Protein AF-A0A1B6IJJ0-F1 (afdb_monomer_lite)

Structure (mmCIF, N/CA/C/O backbone):
data_AF-A0A1B6IJJ0-F1
#
_entry.id   AF-A0A1B6IJJ0-F1
#
loop_
_atom_site.group_PDB
_atom_site.id
_atom_site.type_symbol
_atom_site.label_atom_id
_atom_site.label_alt_id
_atom_site.label_comp_id
_atom_site.label_asym_id
_atom_site.label_entity_id
_atom_site.label_seq_id
_atom_site.pdbx_PDB_ins_code
_atom_site.Cartn_x
_atom_site.Cartn_y
_atom_site.Cartn_z
_atom_site.occupancy
_atom_site.B_iso_or_equiv
_atom_site.auth_seq_id
_atom_site.auth_comp_id
_atom_site.auth_asym_id
_atom_site.auth_atom_id
_atom_site.pdbx_PDB_model_num
ATOM 1 N N . VAL A 1 1 ? 22.476 11.933 2.184 1.00 76.88 1 VAL A N 1
ATOM 2 C CA . VAL A 1 1 ? 22.021 10.972 3.219 1.00 76.88 1 VAL A CA 1
ATOM 3 C C . VAL A 1 1 ? 20.523 11.100 3.493 1.00 76.88 1 VAL A C 1
ATOM 5 O O . VAL A 1 1 ? 19.786 10.292 2.955 1.00 76.88 1 VAL A O 1
ATOM 8 N N . PHE A 1 2 ? 20.025 12.120 4.213 1.00 84.81 2 PHE A N 1
ATOM 9 C CA . PHE A 1 2 ? 18.574 12.254 4.482 1.00 84.81 2 PHE A CA 1
ATOM 10 C C . PHE A 1 2 ? 17.724 12.380 3.205 1.00 84.81 2 PHE A C 1
ATOM 12 O O . PHE A 1 2 ? 16.747 11.663 3.021 1.00 84.81 2 PHE A O 1
ATOM 19 N N . MET A 1 3 ? 18.131 13.250 2.276 1.00 89.81 3 MET A N 1
ATOM 20 C CA . MET A 1 3 ? 17.401 13.442 1.015 1.00 89.81 3 MET A CA 1
ATOM 21 C C . MET A 1 3 ? 17.383 12.192 0.129 1.00 89.81 3 MET A C 1
ATOM 23 O O . MET A 1 3 ? 16.445 12.014 -0.643 1.00 89.81 3 MET A O 1
ATOM 27 N N . ASP A 1 4 ? 18.385 11.320 0.245 1.00 85.44 4 ASP A N 1
ATOM 28 C CA . ASP A 1 4 ? 18.428 10.062 -0.505 1.00 85.44 4 ASP A CA 1
ATOM 29 C C . ASP A 1 4 ? 17.393 9.079 0.042 1.00 85.44 4 ASP A C 1
ATOM 31 O O . ASP A 1 4 ? 16.670 8.447 -0.725 1.00 85.44 4 ASP A O 1
ATOM 35 N N . GLU A 1 5 ? 17.227 9.036 1.365 1.00 82.31 5 GLU A N 1
ATOM 36 C CA . GLU A 1 5 ? 16.174 8.246 1.991 1.00 82.31 5 GLU A CA 1
ATOM 37 C C . GLU A 1 5 ? 14.772 8.775 1.647 1.00 82.31 5 GLU A C 1
ATOM 39 O O . GLU A 1 5 ? 13.887 7.994 1.295 1.00 82.31 5 GLU A O 1
ATOM 44 N N . VAL A 1 6 ? 14.569 10.096 1.658 1.00 86.00 6 VAL A N 1
ATOM 45 C CA . VAL A 1 6 ? 13.295 10.707 1.237 1.00 86.00 6 VAL A CA 1
ATOM 46 C C . VAL A 1 6 ? 12.969 10.354 -0.217 1.00 86.00 6 VAL A C 1
ATOM 48 O O . VAL A 1 6 ? 11.827 10.025 -0.540 1.00 86.00 6 VAL A O 1
ATOM 51 N N . ARG A 1 7 ? 13.972 10.368 -1.105 1.00 83.94 7 ARG A N 1
ATOM 52 C CA . ARG A 1 7 ? 13.806 9.967 -2.510 1.00 83.94 7 ARG A CA 1
ATOM 53 C C . ARG A 1 7 ? 13.412 8.498 -2.642 1.00 83.94 7 ARG A C 1
ATOM 55 O O . ARG A 1 7 ? 12.485 8.207 -3.393 1.00 83.94 7 ARG A O 1
ATOM 62 N N . GLN A 1 8 ? 14.043 7.600 -1.884 1.00 79.62 8 GLN A N 1
ATOM 63 C CA . GLN A 1 8 ? 13.684 6.176 -1.862 1.00 79.62 8 GLN A CA 1
ATOM 64 C C . GLN A 1 8 ? 12.252 5.943 -1.360 1.00 79.62 8 GLN A C 1
ATOM 66 O O . GLN A 1 8 ? 11.548 5.069 -1.861 1.00 79.62 8 GLN A O 1
ATOM 71 N N . GLN A 1 9 ? 11.796 6.731 -0.384 1.00 83.50 9 GLN A N 1
ATOM 72 C CA . GLN A 1 9 ? 10.451 6.595 0.176 1.00 83.50 9 GLN A CA 1
ATOM 73 C C . GLN A 1 9 ? 9.355 7.216 -0.701 1.00 83.50 9 GLN A C 1
ATOM 75 O O . GLN A 1 9 ? 8.190 6.856 -0.556 1.00 83.50 9 GLN A O 1
ATOM 80 N N . LYS A 1 10 ? 9.697 8.100 -1.645 1.00 86.81 10 LYS A N 1
ATOM 81 C CA . LYS A 1 10 ? 8.724 8.821 -2.482 1.00 86.81 10 LYS A CA 1
ATOM 82 C C . LYS A 1 10 ? 7.771 7.896 -3.251 1.00 86.81 10 LYS A C 1
ATOM 84 O O . LYS A 1 10 ? 6.601 8.232 -3.407 1.00 86.81 10 LYS A O 1
ATOM 89 N N . MET A 1 11 ? 8.256 6.745 -3.723 1.00 84.06 11 MET A N 1
ATOM 90 C CA . MET A 1 11 ? 7.470 5.810 -4.545 1.00 84.06 11 MET A CA 1
ATOM 91 C C . MET A 1 11 ? 6.581 4.866 -3.725 1.00 84.06 11 MET A C 1
ATOM 93 O O . MET A 1 11 ? 5.604 4.329 -4.245 1.00 84.06 11 MET A O 1
ATOM 97 N N . ILE A 1 12 ? 6.884 4.689 -2.436 1.00 87.00 12 ILE A N 1
ATOM 98 C CA . ILE A 1 12 ? 6.197 3.741 -1.551 1.00 87.00 12 ILE A CA 1
ATOM 99 C C . ILE A 1 12 ? 4.693 4.044 -1.409 1.00 87.00 12 ILE A C 1
ATOM 101 O O . ILE A 1 12 ? 3.894 3.123 -1.594 1.00 87.00 12 ILE A O 1
ATOM 105 N N . PRO A 1 13 ? 4.260 5.292 -1.129 1.00 88.25 13 PRO A N 1
ATOM 106 C CA . PRO A 1 13 ? 2.838 5.614 -1.023 1.00 88.25 13 PRO A CA 1
ATOM 107 C C . PRO A 1 13 ? 2.059 5.325 -2.310 1.00 88.25 13 PRO A C 1
ATOM 109 O O . PRO A 1 13 ? 0.932 4.838 -2.246 1.00 88.25 13 PRO A O 1
ATOM 112 N N . THR A 1 14 ? 2.672 5.581 -3.468 1.00 89.62 14 THR A N 1
ATOM 113 C CA . THR A 1 14 ? 2.067 5.355 -4.787 1.00 89.62 14 THR A CA 1
ATOM 114 C C . THR A 1 14 ? 1.901 3.868 -5.084 1.00 89.62 14 THR A C 1
ATOM 116 O O . THR A 1 14 ? 0.840 3.437 -5.519 1.00 89.62 14 THR A O 1
ATOM 119 N N . ILE A 1 15 ? 2.920 3.049 -4.807 1.00 89.56 15 ILE A N 1
ATOM 120 C CA . ILE A 1 15 ? 2.813 1.591 -4.958 1.00 89.56 15 ILE A CA 1
ATOM 121 C C . ILE A 1 15 ? 1.736 1.046 -4.012 1.00 89.56 15 ILE A C 1
ATOM 123 O O . ILE A 1 15 ? 0.875 0.273 -4.428 1.00 89.56 15 ILE A O 1
ATOM 127 N N . ARG A 1 16 ? 1.732 1.497 -2.751 1.00 89.12 16 ARG A N 1
ATOM 128 C CA . ARG A 1 16 ? 0.755 1.069 -1.742 1.00 89.12 16 ARG A CA 1
ATOM 129 C C . ARG A 1 16 ? -0.686 1.382 -2.150 1.00 89.12 16 ARG A C 1
ATOM 131 O O . ARG A 1 16 ? -1.561 0.551 -1.915 1.00 89.12 16 ARG A O 1
ATOM 138 N N . SER A 1 17 ? -0.952 2.551 -2.736 1.00 90.06 17 SER A N 1
ATOM 139 C CA . SER A 1 17 ? -2.307 2.917 -3.164 1.00 90.06 17 SER A CA 1
ATOM 140 C C . SER A 1 17 ? -2.814 2.018 -4.290 1.00 90.06 17 SER A C 1
ATOM 142 O O . SER A 1 17 ? -3.965 1.590 -4.234 1.00 90.06 17 SER A O 1
ATOM 144 N N . TYR A 1 18 ? -1.954 1.658 -5.250 1.00 91.06 18 TYR A N 1
ATOM 145 C CA . TYR A 1 18 ? -2.302 0.685 -6.282 1.00 91.06 18 TYR A CA 1
ATOM 146 C C . TYR A 1 18 ? -2.554 -0.697 -5.688 1.00 91.06 18 TYR A C 1
ATOM 148 O O . TYR A 1 18 ? -3.602 -1.276 -5.953 1.00 91.06 18 TYR A O 1
ATOM 156 N N . LEU A 1 19 ? -1.654 -1.209 -4.843 1.00 90.44 19 LEU A N 1
ATOM 157 C CA . LEU A 1 19 ? -1.810 -2.541 -4.248 1.00 90.44 19 LEU A CA 1
ATOM 158 C C . LEU A 1 19 ? -3.095 -2.672 -3.417 1.00 90.44 19 LEU A C 1
ATOM 160 O O . LEU A 1 19 ? -3.713 -3.727 -3.435 1.00 90.44 19 LEU A O 1
ATOM 164 N N . LYS A 1 20 ? -3.557 -1.600 -2.760 1.00 89.25 20 LYS A N 1
ATOM 165 C CA . LYS A 1 20 ? -4.808 -1.607 -1.980 1.00 89.25 20 LYS A CA 1
ATOM 166 C C . LYS A 1 20 ? -6.069 -1.861 -2.824 1.00 89.25 20 LYS A C 1
ATOM 168 O O . LYS A 1 20 ? -7.104 -2.220 -2.271 1.00 89.25 20 LYS A O 1
ATOM 173 N N . LEU A 1 21 ? -6.005 -1.658 -4.140 1.00 89.75 21 LEU A N 1
ATOM 174 C CA . LEU A 1 21 ? -7.144 -1.811 -5.052 1.00 89.75 21 LEU A CA 1
ATOM 175 C C . LEU A 1 21 ? -7.243 -3.202 -5.690 1.00 89.75 21 LEU A C 1
ATOM 177 O O . LEU A 1 21 ? -8.236 -3.489 -6.357 1.00 89.75 21 LEU A O 1
ATOM 181 N N . TYR A 1 22 ? -6.235 -4.056 -5.512 1.00 91.88 22 TYR A N 1
ATOM 182 C CA . TYR A 1 22 ? -6.152 -5.356 -6.172 1.00 91.88 22 TYR A CA 1
ATOM 183 C C . TYR A 1 22 ? -5.928 -6.478 -5.155 1.00 91.88 22 TYR A C 1
ATOM 185 O O . TYR A 1 22 ? -5.274 -6.291 -4.138 1.00 91.88 22 TYR A O 1
ATOM 193 N N . THR A 1 23 ? -6.444 -7.670 -5.457 1.00 91.06 23 THR A N 1
ATOM 194 C CA . THR A 1 23 ? -6.121 -8.913 -4.730 1.00 91.06 23 THR A CA 1
ATOM 195 C C . THR A 1 23 ? -4.933 -9.634 -5.362 1.00 91.06 23 THR A C 1
ATOM 197 O O . THR A 1 23 ? -4.121 -10.248 -4.677 1.00 91.06 23 THR A O 1
ATOM 200 N N . THR A 1 24 ? -4.814 -9.532 -6.686 1.00 93.25 24 THR A N 1
ATOM 201 C CA . THR A 1 24 ? -3.674 -9.999 -7.474 1.00 93.25 24 THR A CA 1
ATOM 202 C C . THR A 1 24 ? -3.370 -8.986 -8.575 1.00 93.25 24 THR A C 1
ATOM 204 O O . THR A 1 24 ? -4.290 -8.368 -9.120 1.00 93.25 24 THR A O 1
ATOM 207 N N . LEU A 1 25 ? -2.092 -8.767 -8.886 1.00 93.44 25 LEU A N 1
ATOM 208 C CA . LEU A 1 25 ? -1.671 -7.780 -9.879 1.00 93.44 25 LEU A CA 1
ATOM 209 C C . LEU A 1 25 ? -0.395 -8.225 -10.610 1.00 93.44 25 LEU A C 1
ATOM 211 O O . LEU A 1 25 ? 0.635 -8.396 -9.960 1.00 93.44 25 LEU A O 1
ATOM 215 N N . PRO A 1 26 ? -0.409 -8.350 -11.949 1.00 93.38 26 PRO A N 1
ATOM 216 C CA . PRO A 1 26 ? 0.807 -8.618 -12.708 1.00 93.38 26 PRO A CA 1
ATOM 217 C C . PRO A 1 26 ? 1.820 -7.474 -12.579 1.00 93.38 26 PRO A C 1
ATOM 219 O O . PRO A 1 26 ? 1.437 -6.300 -12.660 1.00 93.38 26 PRO A O 1
ATOM 222 N N . LEU A 1 27 ? 3.111 -7.799 -12.458 1.00 91.38 27 LEU A N 1
ATOM 223 C CA . LEU A 1 27 ? 4.188 -6.804 -12.369 1.00 91.38 27 LEU A CA 1
ATOM 224 C C . LEU A 1 27 ? 4.198 -5.863 -13.578 1.00 91.38 27 LEU A C 1
ATOM 226 O O . LEU A 1 27 ? 4.353 -4.656 -13.411 1.00 91.38 27 LEU A O 1
ATOM 230 N N . SER A 1 28 ? 3.956 -6.390 -14.780 1.00 90.00 28 SER A N 1
ATOM 231 C CA . SER A 1 28 ? 3.875 -5.604 -16.019 1.00 90.00 28 SER A CA 1
ATOM 232 C C . SER A 1 28 ? 2.794 -4.521 -15.965 1.00 90.00 28 SER A C 1
ATOM 234 O O . SER A 1 28 ? 3.001 -3.394 -16.418 1.00 90.00 28 SER A O 1
ATOM 236 N N . LYS A 1 29 ? 1.645 -4.828 -15.353 1.00 90.44 29 LYS A N 1
ATOM 237 C CA . LYS A 1 29 ? 0.526 -3.891 -15.219 1.00 90.44 29 LYS A CA 1
ATOM 238 C C . LYS A 1 29 ? 0.837 -2.799 -14.201 1.00 90.44 29 LYS A C 1
ATOM 240 O O . LYS A 1 29 ? 0.579 -1.628 -14.470 1.00 90.44 29 LYS A O 1
ATOM 245 N N . LEU A 1 30 ? 1.437 -3.166 -13.067 1.00 90.19 30 LEU A N 1
ATOM 246 C CA . LEU A 1 30 ? 1.893 -2.192 -12.076 1.00 90.19 30 LEU A CA 1
ATOM 247 C C . LEU A 1 30 ? 2.996 -1.284 -12.645 1.00 90.19 30 LEU A C 1
ATOM 249 O O . LEU A 1 30 ? 2.938 -0.070 -12.459 1.00 90.19 30 LEU A O 1
ATOM 253 N N . ALA A 1 31 ? 3.946 -1.847 -13.396 1.00 89.62 31 ALA A N 1
ATOM 254 C CA . ALA A 1 31 ? 4.985 -1.083 -14.082 1.00 89.62 31 ALA A CA 1
ATOM 255 C C . ALA A 1 31 ? 4.371 -0.085 -15.076 1.00 89.62 31 ALA A C 1
ATOM 257 O O . ALA A 1 31 ? 4.718 1.095 -15.050 1.00 89.62 31 ALA A O 1
ATOM 258 N N . SER A 1 32 ? 3.379 -0.513 -15.865 1.00 88.81 32 SER A N 1
ATOM 259 C CA . SER A 1 32 ? 2.647 0.375 -16.775 1.00 88.81 32 SER A CA 1
ATOM 260 C C . SER A 1 32 ? 1.900 1.507 -16.056 1.00 88.81 32 SER A C 1
ATOM 262 O O . SER A 1 32 ? 1.750 2.579 -16.640 1.00 88.81 32 SER A O 1
ATOM 264 N N . PHE A 1 33 ? 1.413 1.302 -14.827 1.00 88.06 33 PHE A N 1
ATOM 265 C CA . PHE A 1 33 ? 0.745 2.352 -14.045 1.00 88.06 33 PHE A CA 1
ATOM 266 C C . PHE A 1 33 ? 1.713 3.375 -13.447 1.00 88.06 33 PHE A C 1
ATOM 268 O O . PHE A 1 33 ? 1.336 4.529 -13.248 1.00 88.06 33 PHE A O 1
ATOM 275 N N . ILE A 1 34 ? 2.939 2.957 -13.133 1.00 85.62 34 ILE A N 1
ATOM 276 C CA . ILE A 1 34 ? 3.930 3.796 -12.449 1.00 85.62 34 ILE A CA 1
ATOM 277 C C . ILE A 1 34 ? 4.798 4.561 -13.446 1.00 85.62 34 ILE A C 1
ATOM 279 O O . ILE A 1 34 ? 4.981 5.767 -13.298 1.00 85.62 34 ILE A O 1
ATOM 283 N N . TYR A 1 35 ? 5.325 3.863 -14.450 1.00 83.62 35 TYR A N 1
ATOM 284 C CA .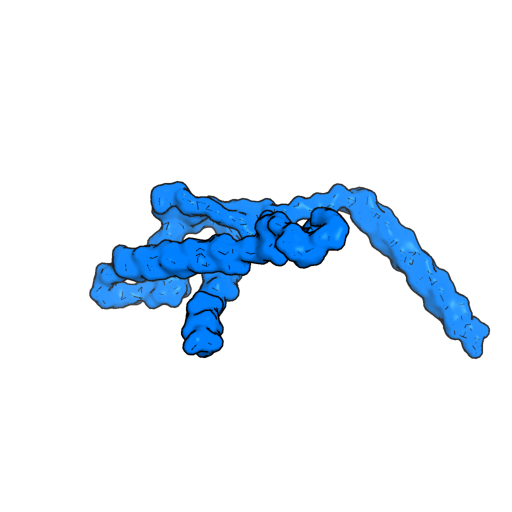 TYR A 1 35 ? 6.278 4.405 -15.420 1.00 83.62 35 TYR A CA 1
ATOM 285 C C . TYR A 1 35 ? 5.601 4.849 -16.727 1.00 83.62 35 TYR A C 1
ATOM 287 O O . TYR A 1 35 ? 6.230 5.470 -17.579 1.00 83.62 35 TYR A O 1
ATOM 295 N N . GLY A 1 36 ? 4.297 4.585 -16.868 1.00 76.00 36 GLY A N 1
ATOM 296 C CA . GLY A 1 36 ? 3.535 4.843 -18.086 1.00 76.00 36 GLY A CA 1
ATOM 297 C C . GLY A 1 36 ? 3.754 3.772 -19.157 1.00 76.00 36 GLY A C 1
ATOM 298 O O . GLY A 1 36 ? 4.531 2.831 -18.992 1.00 76.00 36 GLY A O 1
ATOM 299 N N . GLN A 1 37 ? 3.041 3.905 -20.278 1.00 66.06 37 GLN A N 1
ATOM 300 C CA . GLN A 1 37 ? 3.346 3.134 -21.484 1.00 66.06 37 GLN A CA 1
ATOM 301 C C . GLN A 1 37 ? 4.551 3.772 -22.160 1.00 66.06 37 GLN A C 1
ATOM 303 O O . GLN A 1 37 ? 4.420 4.631 -23.034 1.00 66.06 37 GLN A O 1
ATOM 308 N N . ASP A 1 38 ? 5.724 3.412 -21.662 1.00 56.81 38 ASP A N 1
ATOM 309 C CA . ASP A 1 38 ? 6.976 3.930 -22.168 1.00 56.81 38 ASP A CA 1
ATOM 310 C C . ASP A 1 38 ? 7.132 3.536 -23.646 1.00 56.81 38 ASP A C 1
ATOM 312 O O . ASP A 1 38 ? 7.159 2.355 -23.996 1.00 56.81 38 ASP A O 1
ATOM 316 N N . ARG A 1 39 ? 7.198 4.533 -24.539 1.00 53.56 39 ARG A N 1
ATOM 317 C CA . ARG A 1 39 ? 7.430 4.321 -25.981 1.00 53.56 39 ARG A CA 1
ATOM 318 C C . ARG A 1 39 ? 8.894 3.968 -26.285 1.00 53.56 39 ARG A C 1
ATOM 320 O O . ARG A 1 39 ? 9.231 3.755 -27.445 1.00 53.56 39 ARG A O 1
ATOM 327 N N . SER A 1 40 ? 9.737 3.929 -25.250 1.00 58.94 40 SER A N 1
ATOM 328 C CA . SER A 1 40 ? 11.186 3.715 -25.306 1.00 58.94 40 SER A CA 1
ATOM 329 C C . SER A 1 40 ? 11.597 2.241 -25.436 1.00 58.94 40 SER A C 1
ATOM 331 O O . SER A 1 40 ? 12.747 1.973 -25.752 1.00 58.94 40 SER A O 1
ATOM 333 N N . GLY A 1 41 ? 10.675 1.286 -25.247 1.00 60.25 41 GLY A N 1
ATOM 334 C CA . GLY A 1 41 ? 10.888 -0.137 -25.562 1.00 60.25 41 GLY A CA 1
ATOM 335 C C . GLY A 1 41 ? 11.368 -1.035 -24.413 1.00 60.25 41 GLY A C 1
ATOM 336 O O . GLY A 1 41 ? 11.159 -2.243 -24.485 1.00 60.25 41 GLY A O 1
ATOM 337 N N . ASP A 1 42 ? 11.891 -0.487 -23.315 1.00 75.38 42 ASP A N 1
ATOM 338 C CA . ASP A 1 42 ? 12.544 -1.294 -22.268 1.00 75.38 42 ASP A CA 1
ATOM 339 C C . ASP A 1 42 ? 11.633 -1.576 -21.057 1.00 75.38 42 ASP A C 1
ATOM 341 O O . ASP A 1 42 ? 11.928 -1.218 -19.913 1.00 75.38 42 ASP A O 1
ATOM 345 N N . MET A 1 43 ? 10.499 -2.247 -21.288 1.00 79.50 43 MET A N 1
ATOM 346 C CA . MET A 1 43 ? 9.566 -2.625 -20.211 1.00 79.50 43 MET A CA 1
ATOM 347 C C . MET A 1 43 ? 10.213 -3.540 -19.155 1.00 79.50 43 MET A C 1
ATOM 349 O O . MET A 1 43 ? 9.873 -3.458 -17.976 1.00 79.50 43 MET A O 1
ATOM 353 N N . GLU A 1 44 ? 11.174 -4.368 -19.556 1.00 83.75 44 GLU A N 1
ATOM 354 C CA . GLU A 1 44 ? 11.893 -5.283 -18.666 1.00 83.75 44 GLU A CA 1
ATOM 355 C C . GLU A 1 44 ? 12.724 -4.536 -17.610 1.00 83.75 44 GLU A C 1
ATOM 357 O O . GLU A 1 44 ? 12.693 -4.882 -16.429 1.00 83.75 44 GLU A O 1
ATOM 362 N N . LYS A 1 45 ? 13.365 -3.425 -17.993 1.00 85.62 45 LYS A N 1
ATOM 363 C CA . LYS A 1 45 ? 14.108 -2.569 -17.059 1.00 85.62 45 LYS A CA 1
ATOM 364 C C . LYS A 1 45 ? 13.182 -1.918 -16.029 1.00 85.62 45 LYS A C 1
ATOM 366 O O . LYS A 1 45 ? 13.498 -1.900 -14.841 1.00 85.62 45 LYS A O 1
ATOM 371 N N . ASN A 1 46 ? 12.021 -1.433 -16.468 1.00 85.69 46 ASN A N 1
ATOM 372 C CA . ASN A 1 46 ? 11.023 -0.833 -15.577 1.00 85.69 46 ASN A CA 1
ATOM 373 C C . ASN A 1 46 ? 10.474 -1.854 -14.565 1.00 85.69 46 ASN A C 1
ATOM 375 O O . ASN A 1 46 ? 10.211 -1.510 -13.412 1.00 85.69 46 ASN A O 1
ATOM 379 N N . ILE A 1 47 ? 10.318 -3.117 -14.974 1.00 87.88 47 ILE A N 1
ATOM 380 C CA . ILE A 1 47 ? 9.912 -4.209 -14.079 1.00 87.88 47 ILE A CA 1
ATOM 381 C C . ILE A 1 47 ? 11.003 -4.494 -13.039 1.00 87.88 47 ILE A C 1
ATOM 383 O O . ILE A 1 47 ? 10.685 -4.676 -11.864 1.00 87.88 47 ILE A O 1
ATOM 387 N N . GLU A 1 48 ? 12.276 -4.487 -13.430 1.00 88.12 48 GLU A N 1
ATOM 388 C CA . GLU A 1 48 ? 13.381 -4.719 -12.495 1.00 88.12 48 GLU A CA 1
ATOM 389 C C . GLU A 1 48 ? 13.524 -3.574 -11.476 1.00 88.12 48 GLU A C 1
ATOM 391 O O . GLU A 1 48 ? 13.631 -3.810 -10.271 1.00 88.12 48 GLU A O 1
ATOM 396 N N . GLU A 1 49 ? 13.393 -2.319 -11.915 1.00 87.94 49 GLU A N 1
ATOM 397 C CA . GLU A 1 49 ? 13.332 -1.167 -11.004 1.00 87.94 49 GLU A CA 1
ATOM 398 C C . GLU A 1 49 ? 12.129 -1.250 -10.051 1.00 87.94 49 GLU A C 1
ATOM 400 O O . GLU A 1 49 ? 12.239 -0.949 -8.857 1.00 87.94 49 GLU A O 1
ATOM 405 N N . LEU A 1 50 ? 10.976 -1.713 -10.542 1.00 89.12 50 LEU A N 1
ATOM 406 C CA . LEU A 1 50 ? 9.798 -1.943 -9.713 1.00 89.12 50 LEU A CA 1
ATOM 407 C C . LEU A 1 50 ? 10.039 -3.029 -8.656 1.00 89.12 50 LEU A C 1
ATOM 409 O O . LEU A 1 50 ? 9.609 -2.862 -7.514 1.00 89.12 50 LEU A O 1
ATOM 413 N N . ARG A 1 51 ? 10.738 -4.119 -8.995 1.00 89.69 51 ARG A N 1
ATOM 414 C CA . ARG A 1 51 ? 11.095 -5.182 -8.039 1.00 89.69 51 ARG A CA 1
ATOM 415 C C . ARG A 1 51 ? 11.954 -4.643 -6.901 1.00 89.69 51 ARG A C 1
ATOM 417 O O . ARG A 1 51 ? 11.678 -4.948 -5.740 1.00 89.69 51 ARG A O 1
ATOM 424 N N . ILE A 1 52 ? 12.921 -3.778 -7.208 1.00 89.12 52 ILE A N 1
ATOM 425 C CA . ILE A 1 52 ? 13.740 -3.098 -6.194 1.00 89.12 52 ILE A CA 1
ATOM 426 C C . ILE A 1 52 ? 12.854 -2.236 -5.286 1.00 89.12 52 ILE A C 1
ATOM 428 O O . ILE A 1 52 ? 12.948 -2.326 -4.061 1.00 89.12 52 ILE A O 1
ATOM 432 N N . HIS A 1 53 ? 11.936 -1.451 -5.857 1.00 88.69 53 HIS A N 1
ATOM 433 C CA . HIS A 1 53 ? 11.011 -0.639 -5.065 1.00 88.69 53 HIS A CA 1
ATOM 434 C C . HIS A 1 53 ? 10.073 -1.480 -4.185 1.00 88.69 53 HIS A C 1
ATOM 436 O O . HIS A 1 53 ? 9.840 -1.120 -3.030 1.00 88.69 53 HIS A O 1
ATOM 442 N N . LEU A 1 54 ? 9.567 -2.612 -4.685 1.00 89.94 54 LEU A N 1
ATOM 443 C CA . LEU A 1 54 ? 8.743 -3.552 -3.916 1.00 89.94 54 LEU A CA 1
ATOM 444 C C . LEU A 1 54 ? 9.537 -4.198 -2.773 1.00 89.94 54 LEU A C 1
ATOM 446 O O . LEU A 1 54 ? 9.016 -4.343 -1.665 1.00 89.94 54 LEU A O 1
ATOM 450 N N . LEU A 1 55 ? 10.810 -4.527 -2.999 1.00 88.88 55 LEU A N 1
ATOM 451 C CA . LEU A 1 55 ? 11.700 -5.038 -1.958 1.00 88.88 55 LEU A CA 1
ATOM 452 C C . LEU A 1 55 ? 11.943 -3.985 -0.868 1.00 88.88 55 LEU A C 1
ATOM 454 O O . LEU A 1 55 ? 11.805 -4.280 0.322 1.00 88.88 55 LEU A O 1
ATOM 458 N N . CYS A 1 56 ? 12.233 -2.741 -1.261 1.00 87.19 56 CYS A N 1
ATOM 459 C CA . CYS A 1 56 ? 12.366 -1.622 -0.329 1.00 87.19 56 CYS A CA 1
ATOM 460 C C . CYS A 1 56 ? 11.075 -1.378 0.458 1.00 87.19 56 CYS A C 1
ATOM 462 O O . CYS A 1 56 ? 11.137 -1.137 1.663 1.00 87.19 56 CYS A O 1
ATOM 464 N N . PHE A 1 57 ? 9.915 -1.470 -0.197 1.00 88.44 57 PHE A N 1
ATOM 465 C CA . PHE A 1 57 ? 8.612 -1.351 0.449 1.00 88.44 57 PHE A CA 1
ATOM 466 C C . PHE A 1 57 ? 8.440 -2.427 1.527 1.00 88.44 57 PHE A C 1
ATOM 468 O O . PHE A 1 57 ? 8.218 -2.089 2.689 1.00 88.44 57 PHE A O 1
ATOM 475 N N . LYS A 1 58 ? 8.671 -3.703 1.191 1.00 87.69 58 LYS A N 1
ATOM 476 C CA . LYS A 1 58 ? 8.563 -4.822 2.141 1.00 87.69 58 LYS A CA 1
ATOM 477 C C . LYS A 1 58 ? 9.524 -4.700 3.325 1.00 87.69 58 LYS A C 1
ATOM 479 O O . LYS A 1 58 ? 9.164 -5.049 4.447 1.00 87.69 58 LYS A O 1
ATOM 484 N N . HIS A 1 59 ? 10.736 -4.199 3.092 1.00 85.81 59 HIS A N 1
ATOM 485 C CA . HIS A 1 59 ? 11.708 -3.959 4.155 1.00 85.81 59 HIS A CA 1
ATOM 486 C C . HIS A 1 59 ? 11.272 -2.815 5.081 1.00 85.81 59 HIS A C 1
ATOM 488 O O . HIS A 1 59 ? 11.245 -2.988 6.296 1.00 85.81 59 HIS A O 1
ATOM 494 N N . LYS A 1 60 ? 10.873 -1.669 4.516 1.00 83.62 60 LYS A N 1
ATOM 495 C CA . LYS A 1 60 ? 10.493 -0.468 5.279 1.00 83.62 60 LYS A CA 1
ATOM 496 C C . LYS A 1 60 ? 9.142 -0.586 5.994 1.00 83.62 60 LYS A C 1
ATOM 498 O O . LYS A 1 60 ? 8.860 0.207 6.883 1.00 83.62 60 LYS A O 1
ATOM 503 N N . MET A 1 61 ? 8.308 -1.564 5.639 1.00 80.06 61 MET A N 1
ATOM 504 C CA . MET A 1 61 ? 7.061 -1.859 6.361 1.00 80.06 61 MET A CA 1
ATOM 505 C C . MET A 1 61 ? 7.282 -2.572 7.698 1.00 80.06 61 MET A C 1
ATOM 507 O O . MET A 1 61 ? 6.355 -2.623 8.507 1.00 80.06 61 MET A O 1
ATOM 511 N N . LYS A 1 62 ? 8.477 -3.125 7.936 1.00 79.88 62 LYS A N 1
ATOM 512 C CA . LYS A 1 62 ? 8.826 -3.805 9.183 1.00 79.88 62 LYS A CA 1
ATOM 513 C C . LYS A 1 62 ? 9.589 -2.852 10.086 1.00 79.88 62 LYS A C 1
ATOM 515 O O . LYS A 1 62 ? 10.698 -2.448 9.758 1.00 79.88 62 LYS A O 1
ATOM 520 N N . ASN A 1 63 ? 9.021 -2.561 11.249 1.00 77.38 63 ASN A N 1
ATOM 521 C CA . ASN A 1 63 ? 9.693 -1.793 12.286 1.00 77.38 63 ASN A CA 1
ATOM 522 C C . ASN A 1 63 ? 9.955 -2.675 13.501 1.00 77.38 63 ASN A C 1
ATOM 524 O O . ASN A 1 63 ? 9.159 -3.550 13.848 1.00 77.38 63 ASN A O 1
ATOM 528 N N . ILE A 1 64 ? 11.094 -2.443 14.148 1.00 79.25 64 ILE A N 1
ATOM 529 C CA . ILE A 1 64 ? 11.380 -3.042 15.447 1.00 79.25 64 ILE A CA 1
ATOM 530 C C . ILE A 1 64 ? 10.518 -2.295 16.455 1.00 79.25 64 ILE A C 1
ATOM 532 O O . ILE A 1 64 ? 10.731 -1.111 16.709 1.00 79.25 64 ILE A O 1
ATOM 536 N N . VAL A 1 65 ? 9.525 -2.989 16.998 1.00 77.81 65 VAL A N 1
ATOM 537 C CA . VAL A 1 65 ? 8.678 -2.457 18.059 1.00 77.81 65 VAL A CA 1
ATOM 538 C C . VAL A 1 65 ? 8.959 -3.220 19.339 1.00 77.81 65 VAL A C 1
ATOM 540 O O . VAL A 1 65 ? 9.117 -4.446 19.351 1.00 77.81 65 VAL A O 1
ATOM 543 N N . TRP A 1 66 ? 9.023 -2.476 20.433 1.00 79.44 66 TRP A N 1
ATOM 544 C CA . TRP A 1 66 ? 9.070 -3.062 21.757 1.00 79.44 66 TRP A CA 1
ATOM 545 C C . TRP A 1 66 ? 7.693 -3.649 22.074 1.00 79.44 66 TRP A C 1
ATOM 547 O O . TRP A 1 66 ? 6.690 -2.936 22.049 1.00 79.44 66 TRP A O 1
ATOM 557 N N . THR A 1 67 ? 7.624 -4.956 22.316 1.00 70.19 67 THR A N 1
ATOM 558 C CA . THR A 1 67 ? 6.359 -5.651 22.593 1.00 70.19 67 THR A CA 1
ATOM 559 C C . THR A 1 67 ? 6.202 -5.971 24.070 1.00 70.19 67 THR A C 1
ATOM 561 O O . THR A 1 67 ? 5.164 -5.645 24.645 1.00 70.19 67 THR A O 1
ATOM 564 N N . LYS A 1 68 ? 7.199 -6.621 24.686 1.00 65.75 68 LYS A N 1
ATOM 565 C CA . LYS A 1 68 ? 7.227 -7.000 26.109 1.00 65.75 68 LYS A CA 1
ATOM 566 C C . LYS A 1 68 ? 8.679 -7.178 26.574 1.00 65.75 68 LYS A C 1
ATOM 568 O O . LYS A 1 68 ? 9.479 -7.706 25.813 1.00 65.75 68 LYS A O 1
ATOM 573 N N . GLY A 1 69 ? 8.991 -6.818 27.821 1.00 69.19 69 GLY A N 1
ATOM 574 C CA . GLY A 1 69 ? 10.302 -7.058 28.444 1.00 69.19 69 GLY A CA 1
ATOM 575 C C . GLY A 1 69 ? 10.619 -6.061 29.562 1.00 69.19 69 GLY A C 1
ATOM 576 O O . GLY A 1 69 ? 9.842 -5.151 29.819 1.00 69.19 69 GLY A O 1
ATOM 577 N N . THR A 1 70 ? 11.747 -6.222 30.250 1.00 67.06 70 THR A N 1
ATOM 578 C CA . THR A 1 70 ? 12.317 -5.190 31.148 1.00 67.06 70 THR A CA 1
ATOM 579 C C . THR A 1 70 ? 13.390 -4.356 30.449 1.00 67.06 70 THR A C 1
ATOM 581 O O . THR A 1 70 ? 13.705 -3.253 30.890 1.00 67.06 70 THR A O 1
ATOM 584 N N . SER A 1 71 ? 13.930 -4.863 29.338 1.00 69.75 71 SER A N 1
ATOM 585 C CA . SER A 1 71 ? 14.924 -4.191 28.510 1.00 69.75 71 SER A CA 1
ATOM 586 C C . SER A 1 71 ? 14.241 -3.406 27.391 1.00 69.75 71 SER A C 1
ATOM 588 O O . SER A 1 71 ? 13.520 -3.973 26.573 1.00 69.75 71 SER A O 1
ATOM 590 N N . GLY A 1 72 ? 14.478 -2.093 27.331 1.00 66.69 72 GLY A N 1
ATOM 591 C CA . GLY A 1 72 ? 14.011 -1.230 26.236 1.00 66.69 72 GLY A CA 1
ATOM 592 C C . GLY A 1 72 ? 14.761 -1.436 24.912 1.00 66.69 72 GLY A C 1
ATOM 593 O O . GLY A 1 72 ? 14.420 -0.802 23.920 1.00 66.69 72 GLY A O 1
ATOM 594 N N . LEU A 1 73 ? 15.783 -2.301 24.900 1.00 71.19 73 LEU A N 1
ATOM 595 C CA . LEU A 1 73 ? 16.589 -2.633 23.720 1.00 71.19 73 LEU A CA 1
ATOM 596 C C . LEU A 1 73 ? 16.112 -3.907 23.007 1.00 71.19 73 LEU A C 1
ATOM 598 O O . LEU A 1 73 ? 16.560 -4.192 21.899 1.00 71.19 73 LEU A O 1
ATOM 602 N N . GLU A 1 74 ? 15.213 -4.675 23.623 1.00 70.44 74 GLU A N 1
ATOM 603 C CA . GLU A 1 74 ? 14.623 -5.861 23.007 1.00 70.44 74 GLU A CA 1
ATOM 604 C C . GLU A 1 74 ? 13.381 -5.464 22.208 1.00 70.44 74 GLU A C 1
ATOM 606 O O . GLU A 1 74 ? 12.465 -4.821 22.716 1.00 70.44 74 GLU A O 1
ATOM 611 N N . GLY A 1 75 ? 13.337 -5.845 20.935 1.00 72.69 75 GLY A N 1
ATOM 612 C CA . GLY A 1 75 ? 12.197 -5.564 20.076 1.00 72.69 75 GLY A CA 1
ATOM 613 C C . GLY A 1 75 ? 11.977 -6.675 19.065 1.00 72.69 75 GLY A C 1
ATOM 614 O O . GLY A 1 75 ? 12.914 -7.319 18.598 1.00 72.69 75 GLY A O 1
ATOM 615 N N . SER A 1 76 ? 10.715 -6.901 18.727 1.00 76.06 76 SER A N 1
ATOM 616 C CA . SER A 1 76 ? 10.318 -7.823 17.666 1.00 76.06 76 SER A CA 1
ATOM 617 C C . SER A 1 76 ? 9.980 -7.023 16.417 1.00 76.06 76 SER A C 1
ATOM 619 O O . SER A 1 76 ? 9.329 -5.982 16.517 1.00 76.06 76 SER A O 1
ATOM 621 N N . PHE A 1 77 ? 10.357 -7.516 15.238 1.00 76.31 77 PHE A N 1
ATOM 622 C CA . PHE A 1 77 ? 9.861 -6.941 13.991 1.00 76.31 77 PHE A CA 1
ATOM 623 C C . PHE A 1 77 ? 8.343 -7.118 13.920 1.00 76.31 77 PHE A C 1
ATOM 625 O O . PHE A 1 77 ? 7.855 -8.243 13.815 1.00 76.31 77 PHE A O 1
ATOM 632 N N . GLN A 1 78 ? 7.604 -6.013 13.946 1.00 75.50 78 GLN A N 1
ATOM 633 C CA . GLN A 1 78 ? 6.196 -6.001 13.572 1.00 75.50 78 GLN A CA 1
ATOM 634 C C . GLN A 1 78 ? 5.999 -5.187 12.306 1.00 75.50 78 GLN A C 1
ATOM 636 O O . GLN A 1 78 ? 6.695 -4.205 12.039 1.00 75.50 78 GLN A O 1
ATOM 641 N N . SER A 1 79 ? 5.019 -5.626 11.527 1.00 74.88 79 SER A N 1
ATOM 642 C CA . SER A 1 79 ? 4.527 -4.867 10.389 1.00 74.88 79 SER A CA 1
ATOM 643 C C . SER A 1 79 ? 3.278 -4.1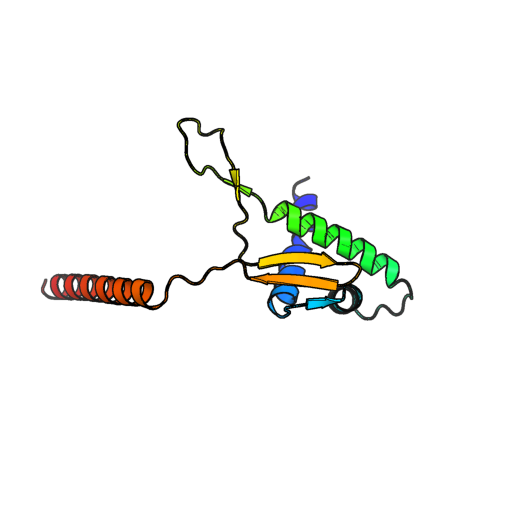29 10.851 1.00 74.88 79 SER A C 1
ATOM 645 O O . SER A 1 79 ? 2.290 -4.767 11.189 1.00 74.88 79 SER A O 1
ATOM 647 N N . ASP A 1 80 ? 3.322 -2.800 10.870 1.00 68.19 80 ASP A N 1
ATOM 648 C CA . ASP A 1 80 ? 2.153 -1.955 11.187 1.00 68.19 80 ASP A CA 1
ATOM 649 C C . ASP A 1 80 ? 1.265 -1.709 9.950 1.00 68.19 80 ASP A C 1
ATOM 651 O O . ASP A 1 80 ? 0.240 -1.033 9.973 1.00 68.19 80 ASP A O 1
ATOM 655 N N . SER A 1 81 ? 1.676 -2.242 8.801 1.00 69.44 81 SER A N 1
ATOM 656 C CA . SER A 1 81 ? 0.952 -2.035 7.556 1.00 69.44 81 SER A CA 1
ATOM 657 C C . SER A 1 81 ? -0.265 -2.947 7.461 1.00 69.44 81 SER A C 1
ATOM 659 O O . SER A 1 81 ? -0.139 -4.162 7.571 1.00 69.44 81 SER A O 1
ATOM 661 N N . GLU A 1 82 ? -1.415 -2.349 7.143 1.00 75.75 82 GLU A N 1
ATOM 662 C CA . GLU A 1 82 ? -2.696 -3.017 6.826 1.00 75.75 82 GLU A CA 1
ATOM 663 C C . GLU A 1 82 ? -2.662 -3.874 5.541 1.00 75.75 82 GLU A C 1
ATOM 665 O O . GLU A 1 82 ? -3.695 -4.316 5.057 1.00 75.75 82 GLU A O 1
ATOM 670 N N . LEU A 1 83 ? -1.499 -4.043 4.917 1.00 84.62 83 LEU A N 1
ATOM 671 C CA . LEU A 1 83 ? -1.346 -4.733 3.645 1.00 84.62 83 LEU A CA 1
ATOM 672 C C . LEU A 1 83 ? -0.068 -5.561 3.710 1.00 84.62 83 LEU A C 1
ATOM 674 O O . LEU A 1 83 ? 0.963 -5.044 4.129 1.00 84.62 83 LEU A O 1
ATOM 678 N N . ASP A 1 84 ? -0.132 -6.814 3.281 1.00 88.00 84 ASP A N 1
ATOM 679 C CA . ASP A 1 84 ? 1.027 -7.663 3.011 1.00 88.00 84 ASP A CA 1
ATOM 680 C C . ASP A 1 84 ? 0.925 -8.195 1.584 1.00 88.00 84 ASP A C 1
ATOM 682 O O . ASP A 1 84 ? -0.148 -8.229 0.981 1.00 88.00 84 ASP A O 1
ATOM 686 N N . PHE A 1 85 ? 2.057 -8.562 1.004 1.00 90.81 85 PHE A N 1
ATOM 687 C CA . PHE A 1 85 ? 2.088 -9.134 -0.328 1.00 90.81 85 PHE A CA 1
ATOM 688 C C . PHE A 1 85 ? 3.291 -10.053 -0.520 1.00 90.81 85 PHE A C 1
ATOM 690 O O . PHE A 1 85 ? 4.347 -9.930 0.121 1.00 90.81 85 PHE A O 1
ATOM 697 N N . TYR A 1 86 ? 3.142 -10.967 -1.467 1.00 91.56 86 TYR A N 1
ATOM 698 C CA . TYR A 1 86 ? 4.227 -11.774 -2.004 1.00 91.56 86 TYR A CA 1
ATOM 699 C C . TYR A 1 86 ? 4.189 -11.746 -3.528 1.00 91.56 86 TYR A C 1
ATOM 701 O O . TYR A 1 86 ? 3.187 -11.370 -4.132 1.00 91.56 86 TYR A O 1
ATOM 709 N N . ILE A 1 87 ? 5.315 -12.090 -4.141 1.00 91.81 87 ILE A N 1
ATOM 710 C CA . ILE A 1 87 ? 5.445 -12.168 -5.591 1.00 91.81 87 ILE A CA 1
ATOM 711 C C . ILE A 1 87 ? 5.601 -13.645 -5.925 1.00 91.81 87 ILE A C 1
ATOM 713 O O . ILE A 1 87 ? 6.499 -14.293 -5.389 1.00 91.81 87 ILE A O 1
ATOM 717 N N . ASP A 1 88 ? 4.715 -14.159 -6.767 1.00 91.69 88 ASP A N 1
ATOM 718 C CA . ASP A 1 88 ? 4.825 -15.481 -7.373 1.00 91.69 88 ASP A CA 1
ATOM 719 C C . ASP A 1 88 ? 5.063 -15.301 -8.873 1.00 91.69 88 ASP A C 1
ATOM 721 O O . ASP A 1 88 ? 4.207 -14.782 -9.594 1.00 91.69 88 ASP A O 1
ATOM 725 N N . ASN A 1 89 ? 6.258 -15.678 -9.333 1.00 87.94 89 ASN A N 1
ATOM 726 C CA . ASN A 1 89 ? 6.760 -15.395 -10.678 1.00 87.94 89 ASN A CA 1
ATOM 727 C C . ASN A 1 89 ? 6.640 -13.896 -11.028 1.00 87.94 89 ASN A C 1
ATOM 729 O O . ASN A 1 89 ? 7.399 -13.083 -10.505 1.00 87.94 89 ASN A O 1
ATOM 733 N N . ASP A 1 90 ? 5.664 -13.525 -11.861 1.00 88.69 90 ASP A N 1
ATOM 734 C CA . ASP A 1 90 ? 5.369 -12.139 -12.253 1.00 88.69 90 ASP A CA 1
ATOM 735 C C . ASP A 1 90 ? 3.998 -11.636 -11.763 1.00 88.69 90 ASP A C 1
ATOM 737 O O . ASP A 1 90 ? 3.481 -10.624 -12.245 1.00 88.69 90 ASP A O 1
ATOM 741 N N . MET A 1 91 ? 3.399 -12.322 -10.787 1.00 93.12 91 MET A N 1
ATOM 742 C CA . MET A 1 91 ? 2.133 -11.949 -10.161 1.00 93.12 91 MET A CA 1
ATOM 743 C C . MET A 1 91 ? 2.353 -11.530 -8.707 1.00 93.12 91 MET A C 1
ATOM 745 O O . MET A 1 91 ? 2.896 -12.270 -7.891 1.00 93.12 91 MET A O 1
ATOM 749 N N . ILE A 1 92 ? 1.885 -10.337 -8.355 1.00 93.81 92 ILE A N 1
ATOM 750 C CA . ILE A 1 92 ? 1.832 -9.869 -6.972 1.00 93.81 92 ILE A CA 1
ATOM 751 C C . ILE A 1 92 ? 0.533 -10.381 -6.362 1.00 93.81 92 ILE A C 1
ATOM 753 O O . ILE A 1 92 ? -0.541 -10.083 -6.877 1.00 93.81 92 ILE A O 1
ATOM 757 N N . HIS A 1 93 ? 0.621 -11.107 -5.256 1.00 93.44 93 HIS A N 1
ATOM 758 C CA . HIS A 1 93 ? -0.515 -11.521 -4.443 1.00 93.44 93 HIS A CA 1
ATOM 759 C C . HIS A 1 93 ? -0.604 -10.626 -3.216 1.00 93.44 93 HIS A C 1
ATOM 761 O O . HIS A 1 93 ? 0.342 -10.562 -2.431 1.00 93.44 93 HIS A O 1
ATOM 767 N N . ILE A 1 94 ? -1.732 -9.938 -3.061 1.00 92.56 94 ILE A N 1
ATOM 768 C CA . ILE A 1 94 ? -1.972 -8.971 -1.995 1.00 92.56 94 ILE A CA 1
ATOM 769 C C . ILE A 1 94 ? -2.910 -9.599 -0.961 1.00 92.56 94 ILE A C 1
ATOM 771 O O . ILE A 1 94 ? -3.971 -10.119 -1.303 1.00 92.56 94 ILE A O 1
ATOM 775 N N . ALA A 1 95 ? -2.520 -9.525 0.309 1.00 88.06 95 ALA A N 1
ATOM 776 C CA . ALA A 1 95 ? -3.306 -9.945 1.456 1.00 88.06 95 ALA A CA 1
ATOM 777 C C . ALA A 1 95 ? -3.589 -8.745 2.367 1.00 88.06 95 ALA A C 1
ATOM 779 O O . ALA A 1 95 ? -2.690 -7.973 2.708 1.00 88.06 95 ALA A O 1
ATOM 780 N N . ASP A 1 96 ? -4.845 -8.602 2.784 1.00 81.88 96 ASP A N 1
ATOM 781 C CA . ASP A 1 96 ? -5.203 -7.673 3.851 1.00 81.88 96 ASP A CA 1
ATOM 782 C C . ASP A 1 96 ? -4.792 -8.296 5.193 1.00 81.88 96 ASP A C 1
ATOM 784 O O . ASP A 1 96 ? -5.221 -9.400 5.540 1.00 81.88 96 ASP A O 1
ATOM 788 N N . THR A 1 97 ? -3.916 -7.619 5.932 1.00 79.50 97 THR A N 1
ATOM 789 C CA . THR A 1 97 ? -3.461 -8.063 7.261 1.00 79.50 97 THR A CA 1
ATOM 790 C C . THR A 1 97 ? -4.359 -7.543 8.375 1.00 79.50 97 THR A C 1
ATOM 792 O O . THR A 1 97 ? -4.222 -7.955 9.532 1.00 79.50 97 THR A O 1
ATOM 795 N N . LYS A 1 98 ? -5.293 -6.640 8.058 1.00 73.94 98 LYS A N 1
ATOM 796 C CA . LYS A 1 98 ? -6.222 -6.084 9.026 1.00 73.94 98 LYS A CA 1
ATOM 797 C C . LYS A 1 98 ? -7.290 -7.113 9.357 1.00 73.94 98 LYS A C 1
ATOM 799 O O . LYS A 1 98 ? -8.320 -7.238 8.700 1.00 73.94 98 LYS A O 1
ATOM 804 N N . VAL A 1 99 ? -7.080 -7.807 10.466 1.00 69.06 99 VAL A N 1
ATOM 805 C CA . VAL A 1 99 ? -8.136 -8.611 11.074 1.00 69.06 99 VAL A CA 1
ATOM 806 C C . VAL A 1 99 ? -9.180 -7.651 11.638 1.00 69.06 99 VAL A C 1
ATOM 808 O O . VAL A 1 99 ? -8.925 -6.934 12.609 1.00 69.06 99 VAL A O 1
ATOM 811 N N . ALA A 1 100 ? -10.358 -7.599 11.012 1.00 65.50 100 ALA A N 1
ATOM 812 C CA . ALA A 1 100 ? -11.480 -6.867 11.579 1.00 65.50 100 ALA A CA 1
ATOM 813 C C . ALA A 1 100 ? -11.779 -7.445 12.975 1.00 65.50 100 ALA A C 1
ATOM 815 O O . ALA A 1 100 ? -11.916 -8.665 13.111 1.00 65.50 100 ALA A O 1
ATOM 816 N N . PRO A 1 101 ? -11.881 -6.606 14.023 1.00 68.19 101 PRO A N 1
ATOM 817 C CA . PRO A 1 101 ? -12.321 -7.077 15.327 1.00 68.19 101 PRO A CA 1
ATOM 818 C C . PRO A 1 101 ? -13.670 -7.796 15.192 1.00 68.19 101 PRO A C 1
ATOM 820 O O . PRO A 1 101 ? -14.485 -7.370 14.366 1.00 68.19 101 PRO A O 1
ATOM 823 N N . PRO A 1 102 ? -13.956 -8.826 16.011 1.00 79.06 102 PRO A N 1
ATOM 824 C CA . PRO A 1 102 ? -15.271 -9.454 16.038 1.00 79.06 102 PRO A CA 1
ATOM 825 C C . PRO A 1 102 ? -16.357 -8.379 16.171 1.00 79.06 102 PRO A C 1
ATOM 827 O O . PRO A 1 102 ? -16.403 -7.652 17.170 1.00 79.06 102 PRO A O 1
ATOM 830 N N . TYR A 1 103 ? -17.188 -8.244 15.132 1.00 75.81 103 TYR A N 1
ATOM 831 C CA . TYR A 1 103 ? -18.066 -7.084 14.946 1.00 75.81 103 TYR A CA 1
ATOM 832 C C . TYR A 1 103 ? -18.972 -6.842 16.159 1.00 75.81 103 TYR A C 1
ATOM 834 O O . TYR A 1 103 ? -19.077 -5.711 16.627 1.00 75.81 103 TYR A O 1
ATOM 842 N N . GLY A 1 104 ? -19.556 -7.906 16.722 1.00 83.62 104 GLY A N 1
ATOM 843 C CA . GLY A 1 104 ? -20.478 -7.807 17.857 1.00 83.62 104 GLY A CA 1
ATOM 844 C C . GLY A 1 104 ? -19.842 -7.183 19.101 1.00 83.62 104 GLY A C 1
ATOM 845 O O . GLY A 1 104 ? -20.326 -6.175 19.608 1.00 83.62 104 GLY A O 1
ATOM 846 N N . ASP A 1 105 ? -18.719 -7.730 19.561 1.00 83.19 105 ASP A N 1
ATOM 847 C CA . ASP A 1 105 ? -18.040 -7.271 20.780 1.00 83.19 105 ASP A CA 1
ATOM 848 C C . ASP A 1 105 ? -17.419 -5.870 20.602 1.00 83.19 105 ASP A C 1
ATOM 850 O O . ASP A 1 105 ? -17.445 -5.022 21.499 1.00 83.19 105 ASP A O 1
ATOM 854 N N . PHE A 1 106 ? -16.909 -5.558 19.405 1.00 85.69 106 PHE A N 1
ATOM 855 C CA . PHE A 1 106 ? -16.473 -4.197 19.086 1.00 85.69 106 PHE A CA 1
ATOM 856 C C . PHE A 1 106 ? -17.632 -3.190 19.124 1.00 85.69 106 PHE A C 1
ATOM 858 O O . PHE A 1 106 ? -17.489 -2.120 19.720 1.00 85.69 106 PHE A O 1
ATOM 865 N N . PHE A 1 107 ? -18.776 -3.531 18.527 1.00 89.25 107 PHE A N 1
ATOM 866 C CA . PHE A 1 107 ? -19.942 -2.654 18.447 1.00 89.25 107 PHE A CA 1
ATOM 867 C C . PHE A 1 107 ? -20.564 -2.397 19.827 1.00 89.25 107 PHE A C 1
ATOM 869 O O . PHE A 1 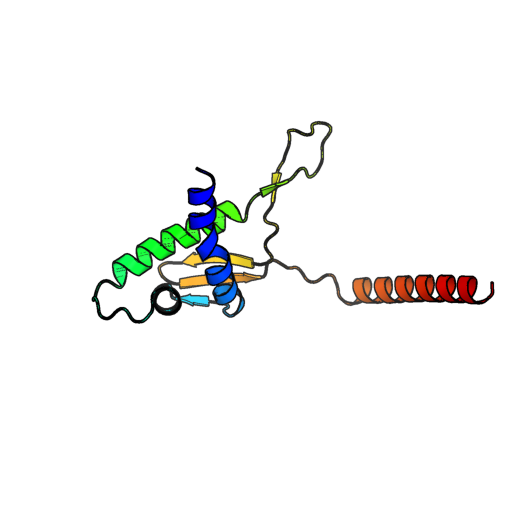107 ? -20.779 -1.242 20.196 1.00 89.25 107 PHE A O 1
ATOM 876 N N . ILE A 1 108 ? -20.740 -3.445 20.639 1.00 91.19 108 ILE A N 1
ATOM 877 C CA . ILE A 1 108 ? -21.275 -3.346 22.007 1.00 91.19 108 ILE A CA 1
ATOM 878 C C . ILE A 1 108 ? -20.399 -2.428 22.872 1.00 91.19 108 ILE A C 1
ATOM 880 O O . ILE A 1 108 ? -20.900 -1.506 23.518 1.00 91.19 108 ILE A O 1
ATOM 884 N N . ARG A 1 109 ? -19.069 -2.593 22.832 1.00 91.00 109 ARG A N 1
ATOM 885 C CA . ARG A 1 109 ? -18.147 -1.711 23.570 1.00 91.00 109 ARG A CA 1
ATOM 886 C C . ARG A 1 109 ? -18.233 -0.252 23.132 1.00 91.00 109 ARG A C 1
ATOM 888 O O . ARG A 1 109 ? -18.052 0.643 23.959 1.00 91.00 109 ARG A O 1
ATOM 895 N N . LYS A 1 110 ? -18.475 0.008 21.844 1.00 91.44 110 LYS A N 1
ATOM 896 C CA . LYS A 1 110 ? -18.642 1.371 21.326 1.00 91.44 110 LYS A CA 1
ATOM 897 C C . LYS A 1 110 ? -19.943 2.006 21.809 1.00 91.44 110 LYS A C 1
ATOM 899 O O . LYS A 1 110 ? -19.893 3.169 22.198 1.00 91.44 110 LYS A O 1
ATOM 904 N N . ILE A 1 111 ? -21.042 1.249 21.869 1.00 94.88 111 ILE A N 1
ATOM 905 C CA . ILE A 1 111 ? -22.310 1.712 22.458 1.00 94.88 111 ILE A CA 1
ATOM 906 C C . ILE A 1 111 ? -22.110 2.072 23.931 1.00 94.88 111 ILE A C 1
ATOM 908 O O . ILE A 1 111 ? -22.417 3.190 24.328 1.00 94.88 111 ILE A O 1
ATOM 912 N N . HIS A 1 112 ? -21.508 1.185 24.729 1.00 95.06 112 HIS A N 1
ATOM 913 C CA . HIS A 1 112 ? -21.270 1.471 26.147 1.00 95.06 112 HIS A CA 1
ATOM 914 C C . HIS A 1 112 ? -20.397 2.711 26.366 1.00 95.06 112 HIS A C 1
ATOM 916 O O . HIS A 1 112 ? -20.712 3.546 27.212 1.00 95.06 112 HIS A O 1
ATOM 922 N N . LYS A 1 113 ? -19.325 2.872 25.575 1.00 94.06 113 LYS A N 1
ATOM 923 C CA . LYS A 1 113 ? -18.498 4.087 25.619 1.00 94.06 113 LYS A CA 1
ATOM 924 C C . LYS A 1 113 ? -19.289 5.336 25.250 1.00 94.06 113 LYS A C 1
ATOM 926 O O . LYS A 1 113 ? -19.064 6.375 25.860 1.00 94.06 113 LYS A O 1
ATOM 931 N N . PHE A 1 114 ? -20.175 5.250 24.260 1.00 94.75 114 PHE A N 1
ATOM 932 C CA . PHE A 1 114 ? -21.020 6.367 23.852 1.00 94.75 114 PHE A CA 1
ATOM 933 C C . PHE A 1 114 ? -22.004 6.764 24.959 1.00 94.75 114 PHE A C 1
ATOM 935 O O . PHE A 1 114 ? -22.077 7.943 25.297 1.00 94.75 114 PHE A O 1
ATOM 942 N N . ASP A 1 115 ? -22.675 5.796 25.586 1.00 94.19 115 ASP A N 1
ATOM 943 C CA . ASP A 1 115 ? -23.582 6.041 26.714 1.00 94.19 115 ASP A CA 1
ATOM 944 C C . ASP A 1 115 ? -22.869 6.685 27.905 1.00 94.19 115 ASP A C 1
ATOM 946 O O . A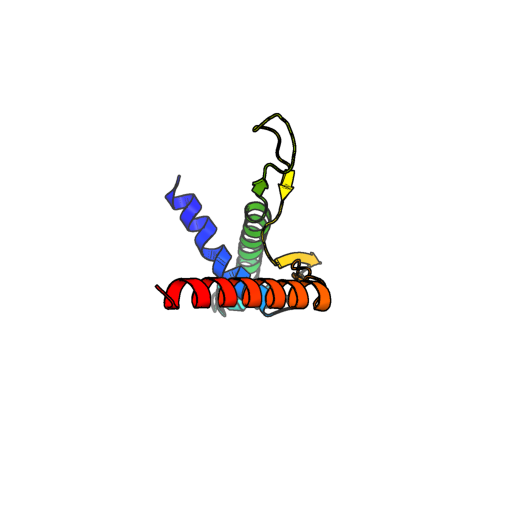SP A 1 115 ? -23.385 7.621 28.518 1.00 94.19 115 ASP A O 1
ATOM 950 N N . GLU A 1 116 ? -21.661 6.220 28.231 1.00 93.81 116 GLU A N 1
ATOM 951 C CA . GLU A 1 116 ? -20.855 6.804 29.303 1.00 93.81 116 GLU A CA 1
ATOM 952 C C . GLU A 1 116 ? -20.491 8.266 29.002 1.00 93.81 116 GLU A C 1
ATOM 954 O O . GLU A 1 116 ? -20.591 9.136 29.871 1.00 93.81 116 GLU A O 1
ATOM 959 N N . LEU A 1 117 ? -20.106 8.548 27.755 1.00 92.69 117 LEU A N 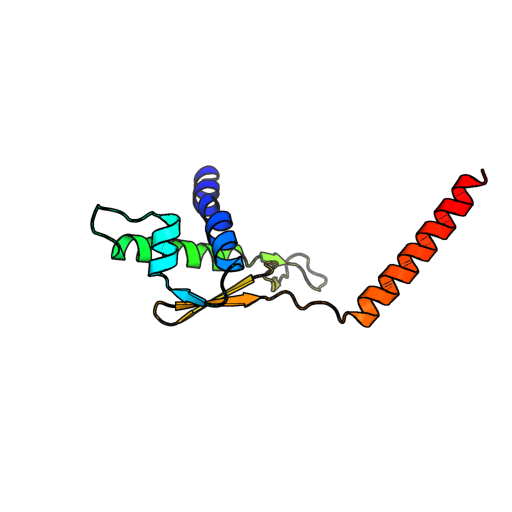1
ATOM 960 C CA . LEU A 1 117 ? -19.792 9.895 27.284 1.00 92.69 117 LEU A CA 1
ATOM 961 C C . LEU A 1 117 ? -21.021 10.801 27.356 1.00 92.69 117 LEU A C 1
ATOM 963 O O . LEU A 1 117 ? -20.928 11.916 27.862 1.00 92.69 117 LEU A O 1
ATOM 967 N N . ASN A 1 118 ? -22.176 10.301 26.917 1.00 91.69 118 ASN A N 1
ATOM 968 C CA . ASN A 1 118 ? -23.424 11.050 26.911 1.00 91.69 118 ASN A CA 1
ATOM 969 C C . ASN A 1 118 ? -23.882 11.378 28.341 1.00 91.69 118 ASN A C 1
ATOM 971 O O . ASN A 1 118 ? -24.235 12.517 28.636 1.00 91.69 118 ASN A O 1
ATOM 975 N N . ARG A 1 119 ? -23.771 10.417 29.270 1.00 91.44 119 ARG A N 1
ATOM 976 C CA . ARG A 1 119 ? -24.012 10.655 30.702 1.00 91.44 119 ARG A CA 1
ATOM 977 C C . ARG A 1 119 ? -23.114 11.761 31.244 1.00 91.44 119 ARG A C 1
ATOM 979 O O . ARG A 1 119 ? -23.631 12.705 31.832 1.00 91.44 119 ARG A O 1
ATOM 986 N N . LYS A 1 120 ? -21.795 11.688 31.017 1.00 90.25 120 LYS A N 1
ATOM 987 C CA . LYS A 1 120 ? -20.849 12.737 31.448 1.00 90.25 120 LYS A CA 1
ATOM 988 C C . LYS A 1 120 ? -21.250 14.108 30.906 1.00 90.25 120 LYS A C 1
ATOM 990 O O . LYS A 1 120 ? -21.292 15.063 31.671 1.00 90.25 120 LYS A O 1
ATOM 995 N N . LEU A 1 121 ? -21.616 14.181 29.628 1.00 88.00 121 LEU A N 1
ATOM 996 C CA . LEU A 1 121 ? -22.024 15.415 28.956 1.00 88.00 121 LEU A CA 1
ATOM 997 C C . LEU A 1 121 ? -23.309 16.013 29.553 1.00 88.00 121 LEU A C 1
ATOM 999 O O . LEU A 1 121 ? -23.403 17.228 29.720 1.00 88.00 121 LEU A O 1
ATOM 1003 N N . HIS A 1 122 ? -24.275 15.171 29.928 1.00 84.94 122 HIS A N 1
ATOM 1004 C CA . HIS A 1 122 ? -25.473 15.603 30.649 1.00 84.94 122 HIS A CA 1
ATOM 1005 C C . HIS A 1 122 ? -25.153 16.138 32.049 1.00 84.94 122 HIS A C 1
ATOM 1007 O O . HIS A 1 122 ? -25.711 17.161 32.431 1.00 84.94 122 HIS A O 1
ATOM 1013 N N . TYR A 1 123 ? -24.226 15.518 32.785 1.00 82.00 123 TYR A N 1
ATOM 1014 C CA . TYR A 1 123 ? -23.787 16.041 34.084 1.00 82.00 123 TYR A CA 1
ATOM 1015 C C . TYR A 1 123 ? -23.080 17.398 33.968 1.00 82.00 123 TYR A C 1
ATOM 1017 O O . TYR A 1 123 ? -23.255 18.241 34.840 1.00 82.00 123 TYR A O 1
ATOM 1025 N N . THR A 1 124 ? -22.321 17.644 32.893 1.00 78.00 124 THR A N 1
ATOM 1026 C CA . THR A 1 124 ? -21.629 18.932 32.685 1.00 78.00 124 THR A CA 1
ATOM 1027 C C . THR A 1 124 ? -22.561 20.050 32.211 1.00 78.00 124 THR A C 1
ATOM 1029 O O . THR A 1 124 ? -22.282 21.209 32.470 1.00 78.00 124 THR A O 1
ATOM 1032 N N . LYS A 1 125 ? -23.673 19.730 31.531 1.00 62.09 125 LYS A N 1
ATOM 1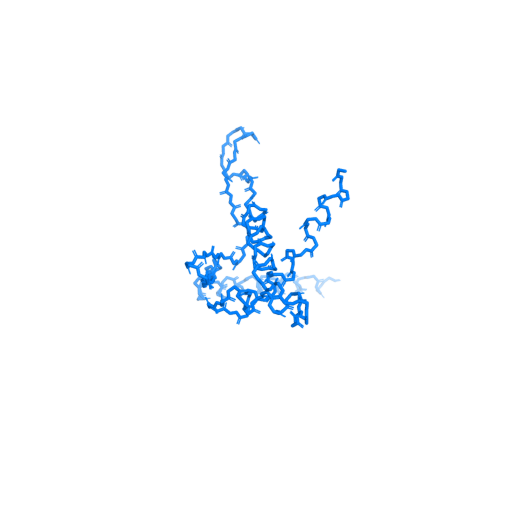033 C CA . LYS A 1 125 ? -24.677 20.715 31.075 1.00 62.09 125 LYS A CA 1
ATOM 1034 C C . LYS A 1 125 ? -25.639 21.204 32.167 1.00 62.09 125 LYS A C 1
ATOM 1036 O O . LYS A 1 125 ? -26.439 22.093 31.893 1.00 62.09 125 LYS A O 1
ATOM 1041 N N . ILE A 1 126 ? -25.628 20.575 33.343 1.00 57.00 126 ILE A N 1
ATOM 1042 C CA . ILE A 1 126 ? -26.504 20.909 34.482 1.00 57.00 126 ILE A CA 1
ATOM 1043 C C . ILE A 1 126 ? -25.785 21.839 35.493 1.00 57.00 126 ILE A C 1
ATOM 1045 O O . ILE A 1 126 ? -26.403 22.287 36.456 1.00 57.00 126 ILE A O 1
ATOM 1049 N N . GLN A 1 127 ? -24.512 22.181 35.256 1.00 46.34 127 GLN A N 1
ATOM 1050 C CA . GLN A 1 127 ? -23.811 23.306 35.897 1.00 46.34 127 GLN A CA 1
ATOM 1051 C C . GLN A 1 127 ? -23.812 24.530 34.982 1.00 46.34 127 GLN A C 1
ATOM 1053 O O . GLN A 1 127 ? -23.849 25.650 35.536 1.00 46.34 127 GLN A O 1
#

Sequence (127 aa):
VFMDEVRQQKMIPTIRSYLKLYTTLPLSKLASFIYGQDRSGDMEKNIEELRIHLLCFKHKMKNIVWTKGTSGLEGSFQSDSELDFYIDNDMIHIADTKVAPPYGDFFIRKIHKFDELNRKLHYTKIQ

Secondary structure (DSSP, 8-state):
-HHHHHHHHTTHHHHHHHHTT-SEEEHHHHHHHHH-S-TTS-HHHHHHHHHHHHHHHHHHTEEEE--S-S-TT--EEEE--SEEEEEETTEEEEEE------HHHHHHHHHHHHHHHHHHHHHHTT-

InterPro domains:
  IPR000717 Proteasome component (PCI) domain [PS50250] (1-101)
  IPR019382 Translation initiation factor 3 complex subunit L [PF10255] (1-114)
  IPR019382 Translation initiation factor 3 complex subunit L [PTHR13242] (1-122)

pLDDT: mean 82.84, std 10.07, range [46.34, 95.06]

Organism: NCBI:txid320908

Foldseek 3Di:
DVVVVVVLCVCLVVLVVVLVVDQKDFLLVSLCVPVNPDPPPCSVVSSVVVVVSVVVNQVVQWDFDDDDDPDPPDGDTDRPDQKDWDDDPRMIGIDGPDDDPPCVVVVVVVVVVVVVVVVVVVVVVVD

Radius of gyration: 22.0 Å; chains: 1; bounding box: 48×39×62 Å